Protein AF-A0A2M9ZEM4-F1 (afdb_monomer_lite)

Sequence (136 aa):
MDFMIFKLLNSRKAEVFFIICLLHLFESGVNCKRGEDLVNVLIHFQSGFQGEDLEIYVNGKSISQKDSLVSSPILGFAGSDSVQIHSGISLFEVYTGKRKVLSKIINVEPNIHLGIYVDKNNRFYLNSSKESFIYY

Radius of gyration: 19.76 Å; chains: 1; bounding box: 64×23×43 Å

Structure (mmCIF, N/CA/C/O backbone):
data_AF-A0A2M9ZEM4-F1
#
_entry.id   AF-A0A2M9ZEM4-F1
#
loop_
_atom_site.group_PDB
_atom_site.id
_atom_site.type_symbol
_atom_site.label_atom_id
_atom_site.label_alt_id
_atom_site.label_comp_id
_atom_site.label_asym_id
_atom_site.label_entity_id
_atom_site.label_seq_id
_atom_site.pdbx_PDB_ins_code
_atom_site.Cartn_x
_atom_site.Cartn_y
_atom_site.Cartn_z
_atom_site.occupancy
_atom_site.B_iso_or_equiv
_atom_site.auth_seq_id
_atom_site.auth_comp_id
_atom_site.auth_asym_id
_atom_site.auth_atom_id
_atom_site.pdbx_PDB_model_num
ATOM 1 N N . MET A 1 1 ? 46.555 -8.192 26.491 1.00 46.50 1 MET A N 1
ATOM 2 C CA . MET A 1 1 ? 45.781 -6.977 26.134 1.00 46.50 1 MET A CA 1
ATOM 3 C C . MET A 1 1 ? 45.434 -6.955 24.636 1.00 46.50 1 MET A C 1
ATOM 5 O O . MET A 1 1 ? 44.799 -6.028 24.156 1.00 46.50 1 MET A O 1
ATOM 9 N N . ASP A 1 2 ? 45.770 -8.028 23.912 1.00 42.62 2 ASP A N 1
ATOM 10 C CA . ASP A 1 2 ? 45.843 -8.062 22.446 1.00 42.62 2 ASP A CA 1
ATOM 11 C C . ASP A 1 2 ? 44.572 -8.591 21.767 1.00 42.62 2 ASP A C 1
ATOM 13 O O . ASP A 1 2 ? 44.330 -8.330 20.592 1.00 42.62 2 ASP A O 1
ATOM 17 N N . PHE A 1 3 ? 43.692 -9.266 22.514 1.00 39.00 3 PHE A N 1
ATOM 18 C CA . PHE A 1 3 ? 42.441 -9.816 21.976 1.00 39.00 3 PHE A CA 1
ATOM 19 C C . PHE A 1 3 ? 41.385 -8.731 21.683 1.00 39.00 3 PHE A C 1
ATOM 21 O O . PHE A 1 3 ? 40.571 -8.861 20.768 1.00 39.00 3 PHE A O 1
ATOM 28 N N . MET A 1 4 ? 41.412 -7.627 22.438 1.00 36.59 4 MET A N 1
ATOM 29 C CA . MET A 1 4 ? 40.445 -6.530 22.313 1.00 36.59 4 MET A CA 1
ATOM 30 C C . MET A 1 4 ? 40.771 -5.608 21.126 1.00 36.59 4 MET A C 1
ATOM 32 O O . MET A 1 4 ? 39.863 -5.168 20.424 1.00 36.5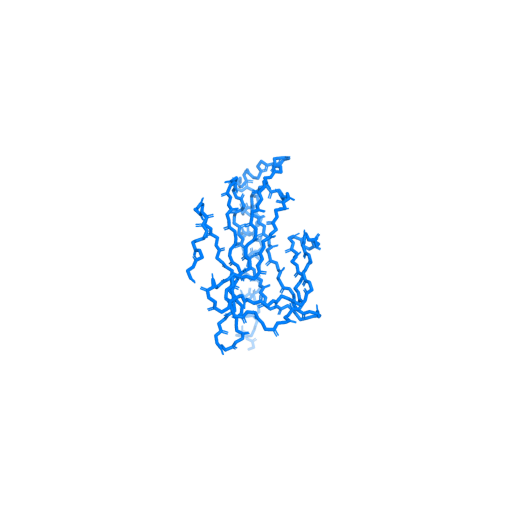9 4 MET A O 1
ATOM 36 N N . ILE A 1 5 ? 42.063 -5.408 20.833 1.00 41.91 5 ILE A N 1
ATOM 37 C CA . ILE A 1 5 ? 42.543 -4.658 19.660 1.00 41.91 5 ILE A CA 1
ATOM 38 C C . ILE A 1 5 ? 42.250 -5.436 18.367 1.00 41.91 5 ILE A C 1
ATOM 40 O O . ILE A 1 5 ? 41.803 -4.846 17.383 1.00 41.91 5 ILE A O 1
ATOM 44 N N . PHE A 1 6 ? 42.389 -6.768 18.381 1.00 39.62 6 PHE A N 1
ATOM 45 C CA . PHE A 1 6 ? 42.071 -7.616 17.225 1.00 39.62 6 PHE A CA 1
ATOM 46 C C . PHE A 1 6 ? 40.572 -7.612 16.880 1.00 39.62 6 PHE A C 1
ATOM 48 O O . PHE A 1 6 ? 40.209 -7.534 15.707 1.00 39.62 6 PHE A O 1
ATOM 55 N N . LYS A 1 7 ? 39.688 -7.622 17.892 1.00 44.19 7 LYS A N 1
ATOM 56 C CA . LYS A 1 7 ? 38.231 -7.492 17.699 1.00 44.19 7 LYS A CA 1
ATOM 57 C C . LYS A 1 7 ? 37.837 -6.121 17.140 1.00 44.19 7 LYS A C 1
ATOM 59 O O . LYS A 1 7 ? 37.002 -6.059 16.240 1.00 44.19 7 LYS A O 1
ATOM 64 N N . LEU A 1 8 ? 38.464 -5.042 17.618 1.00 41.31 8 LEU A N 1
ATOM 65 C CA . LEU A 1 8 ? 38.236 -3.687 17.100 1.00 41.31 8 LEU A CA 1
ATOM 66 C C . LEU A 1 8 ? 38.713 -3.533 15.646 1.00 41.31 8 LEU A C 1
ATOM 68 O O . LEU A 1 8 ? 38.005 -2.949 14.826 1.00 41.31 8 LEU A O 1
ATOM 72 N N . LEU A 1 9 ? 39.876 -4.100 15.308 1.00 42.34 9 LEU A N 1
ATOM 73 C CA . LEU A 1 9 ? 40.401 -4.117 13.940 1.00 42.34 9 LEU A CA 1
ATOM 74 C C . LEU A 1 9 ? 39.524 -4.950 12.996 1.00 42.34 9 LEU A C 1
ATOM 76 O O . LEU A 1 9 ? 39.302 -4.531 11.863 1.00 42.34 9 LEU A O 1
ATOM 80 N N . ASN A 1 10 ? 38.981 -6.086 13.448 1.00 49.78 10 ASN A N 1
ATOM 81 C CA . ASN A 1 10 ? 38.057 -6.892 12.642 1.00 49.78 10 ASN A CA 1
ATOM 82 C C . ASN A 1 10 ? 36.696 -6.210 12.439 1.00 49.78 10 ASN A C 1
ATOM 84 O O . ASN A 1 10 ? 36.147 -6.282 11.344 1.00 49.78 10 ASN A O 1
ATOM 88 N N . SER A 1 11 ? 36.177 -5.510 13.453 1.00 52.50 11 SER A N 1
ATOM 89 C CA . SER A 1 11 ? 34.927 -4.744 13.339 1.00 52.50 11 SER A CA 1
ATOM 90 C C . SER A 1 11 ? 35.057 -3.608 12.324 1.00 52.50 11 SER A C 1
ATOM 92 O O . SER A 1 11 ? 34.192 -3.443 11.469 1.00 52.50 11 SER A O 1
ATOM 94 N N . ARG A 1 12 ? 36.179 -2.874 12.349 1.00 52.12 12 ARG A N 1
ATOM 95 C CA . ARG A 1 12 ? 36.440 -1.814 11.364 1.00 52.12 12 ARG A CA 1
ATOM 96 C C . ARG A 1 12 ? 36.720 -2.357 9.968 1.00 52.12 12 ARG A C 1
ATOM 98 O O . ARG A 1 12 ? 36.330 -1.728 8.994 1.00 52.12 12 ARG A O 1
ATOM 105 N N . LYS A 1 13 ? 37.344 -3.534 9.845 1.00 55.25 13 LYS A N 1
ATOM 106 C CA . LYS A 1 13 ? 37.480 -4.223 8.552 1.00 55.25 13 LYS A CA 1
ATOM 107 C C . LYS A 1 13 ? 36.123 -4.616 7.979 1.00 55.25 13 LYS A C 1
ATOM 109 O O . LYS A 1 13 ? 35.940 -4.454 6.784 1.00 55.25 13 LYS A O 1
ATOM 114 N N . ALA A 1 14 ? 35.185 -5.083 8.802 1.00 56.06 14 ALA A N 1
ATOM 115 C CA . ALA A 1 14 ? 33.836 -5.419 8.353 1.00 56.06 14 ALA A CA 1
ATOM 116 C C . ALA A 1 14 ? 33.055 -4.178 7.890 1.00 56.06 14 ALA A C 1
ATOM 118 O O . ALA A 1 14 ? 32.428 -4.225 6.838 1.00 56.06 14 ALA A O 1
ATOM 119 N N . GLU A 1 15 ? 33.146 -3.056 8.611 1.00 55.34 15 GLU A N 1
ATOM 120 C CA . GLU A 1 15 ? 32.526 -1.785 8.200 1.00 55.34 15 GLU A CA 1
ATOM 121 C C . GLU A 1 15 ? 33.139 -1.231 6.911 1.00 55.34 15 GLU A C 1
ATOM 123 O O . GLU A 1 15 ? 32.418 -0.851 5.992 1.00 55.34 15 GLU A O 1
ATOM 128 N N . VAL A 1 16 ? 34.470 -1.237 6.804 1.00 59.22 16 VAL A N 1
ATOM 129 C CA . VAL A 1 16 ? 35.174 -0.800 5.591 1.00 59.22 16 VAL A CA 1
ATOM 130 C C . VAL A 1 16 ? 34.859 -1.730 4.420 1.00 59.22 16 VAL A C 1
ATOM 132 O O . VAL A 1 16 ? 34.620 -1.251 3.319 1.00 59.22 16 VAL A O 1
ATOM 135 N N . PHE A 1 17 ? 34.779 -3.042 4.646 1.00 58.72 17 PHE A N 1
ATOM 136 C CA . PHE A 1 17 ? 34.381 -4.006 3.622 1.00 58.72 17 PHE A CA 1
ATOM 137 C C . PHE A 1 17 ? 32.927 -3.799 3.189 1.00 58.72 17 PHE A C 1
ATOM 139 O O . PHE A 1 17 ? 32.637 -3.858 2.003 1.00 58.72 17 PHE A O 1
ATOM 146 N N . PHE A 1 18 ? 32.022 -3.474 4.116 1.00 57.09 18 PHE A N 1
ATOM 147 C CA . PHE A 1 18 ? 30.630 -3.152 3.802 1.00 57.09 18 PHE A CA 1
ATOM 148 C C . PHE A 1 18 ? 30.514 -1.863 2.976 1.00 57.09 18 PHE A C 1
ATOM 150 O O . PHE A 1 18 ? 29.765 -1.822 2.004 1.00 57.09 18 PHE A O 1
ATOM 157 N N . ILE A 1 19 ? 31.306 -0.838 3.308 1.00 63.16 19 ILE A N 1
ATOM 158 C CA . ILE A 1 19 ? 31.399 0.413 2.542 1.00 63.16 19 ILE A CA 1
ATOM 159 C C . ILE A 1 19 ? 31.994 0.162 1.151 1.00 63.16 19 ILE A C 1
ATOM 161 O O . ILE A 1 19 ? 31.476 0.694 0.174 1.00 63.16 19 ILE A O 1
ATOM 165 N N . ILE A 1 20 ? 33.026 -0.679 1.035 1.00 59.59 20 ILE A N 1
ATOM 166 C CA . ILE A 1 20 ? 33.622 -1.067 -0.253 1.00 59.59 20 ILE A CA 1
ATOM 167 C C . ILE A 1 20 ? 32.643 -1.909 -1.077 1.00 59.59 20 ILE A C 1
ATOM 169 O O . ILE A 1 20 ? 32.536 -1.690 -2.274 1.00 59.59 20 ILE A O 1
ATOM 173 N N . CYS A 1 21 ? 31.874 -2.816 -0.469 1.00 56.97 21 CYS A N 1
ATOM 174 C CA . CYS A 1 21 ? 30.812 -3.550 -1.158 1.00 56.97 21 CYS A CA 1
ATOM 175 C C . CYS A 1 21 ? 29.693 -2.619 -1.636 1.00 56.97 21 CYS A C 1
ATOM 177 O O . CYS A 1 21 ? 29.209 -2.800 -2.747 1.00 56.97 21 CYS A O 1
ATOM 179 N N . LEU A 1 22 ? 29.313 -1.612 -0.843 1.00 56.97 22 LEU A N 1
ATOM 180 C CA . LEU A 1 22 ? 28.384 -0.555 -1.256 1.00 56.97 22 LEU A CA 1
ATOM 181 C C . LEU A 1 22 ? 28.952 0.252 -2.430 1.00 56.97 22 LEU A C 1
ATOM 183 O O . LEU A 1 22 ? 28.269 0.411 -3.435 1.00 56.97 22 LEU A O 1
ATOM 187 N N . LEU A 1 23 ? 30.207 0.700 -2.344 1.00 55.66 23 LEU A N 1
ATOM 188 C CA . LEU A 1 23 ? 30.907 1.425 -3.411 1.00 55.66 23 LEU A CA 1
ATOM 189 C C . LEU A 1 23 ? 31.056 0.586 -4.680 1.00 55.66 23 LEU A C 1
ATOM 191 O O . LEU A 1 23 ? 30.804 1.095 -5.763 1.00 55.66 23 LEU A O 1
ATOM 195 N N . HIS A 1 24 ? 31.373 -0.702 -4.568 1.00 52.19 24 HIS A N 1
ATOM 196 C CA . HIS A 1 24 ? 31.392 -1.609 -5.709 1.00 52.19 24 HIS A CA 1
ATOM 197 C C . HIS A 1 24 ? 29.989 -1.916 -6.231 1.00 52.19 24 HIS A C 1
ATOM 199 O O . HIS A 1 24 ? 29.851 -2.098 -7.429 1.00 52.19 24 HIS A O 1
ATOM 205 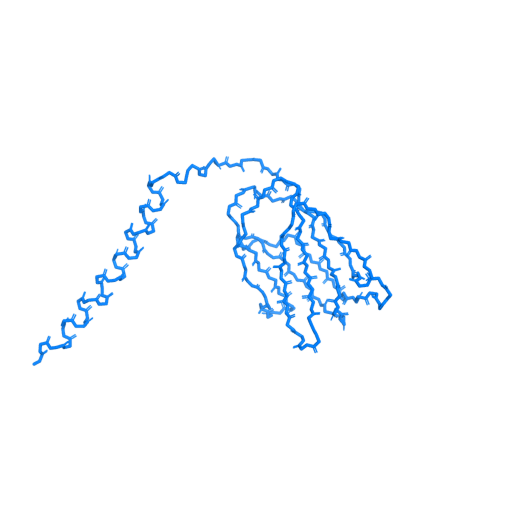N N . LEU A 1 25 ? 28.930 -1.906 -5.420 1.00 52.03 25 LEU A N 1
ATOM 206 C CA . LEU A 1 25 ? 27.549 -1.920 -5.925 1.00 52.03 25 LEU A CA 1
ATOM 207 C C . LEU A 1 25 ? 27.231 -0.657 -6.746 1.00 52.03 25 LEU A C 1
ATOM 209 O O . LEU A 1 25 ? 26.512 -0.749 -7.739 1.00 52.03 25 LEU A O 1
ATOM 213 N N . PHE A 1 26 ? 27.805 0.494 -6.378 1.00 50.88 26 PHE A N 1
ATOM 214 C CA . PHE A 1 26 ? 27.718 1.731 -7.160 1.00 50.88 26 PHE A CA 1
ATOM 215 C C . PHE A 1 26 ? 28.610 1.713 -8.422 1.00 50.88 26 PHE A C 1
ATOM 217 O O . PHE A 1 26 ? 28.175 2.202 -9.462 1.00 50.88 26 PHE A O 1
ATOM 224 N N . GLU A 1 27 ? 29.818 1.135 -8.374 1.00 46.38 27 GLU A N 1
ATOM 225 C CA . GLU A 1 27 ? 30.769 1.084 -9.505 1.00 46.38 27 GLU A CA 1
ATOM 226 C C . GLU A 1 27 ? 30.510 -0.064 -10.494 1.00 46.38 27 GLU A C 1
ATOM 228 O O . GLU A 1 27 ? 30.748 0.097 -11.688 1.00 46.38 27 GLU A O 1
ATOM 233 N N . SER A 1 28 ? 29.979 -1.207 -10.040 1.00 39.94 28 SER A N 1
ATOM 234 C CA . SER A 1 28 ? 29.731 -2.407 -10.869 1.00 39.94 28 SER A CA 1
ATOM 235 C C . SER A 1 28 ? 28.542 -2.256 -11.817 1.00 39.94 28 SER A C 1
ATOM 237 O O . SER A 1 28 ? 28.057 -3.241 -12.370 1.00 39.94 28 SER A O 1
ATOM 239 N N . GLY A 1 29 ? 28.049 -1.036 -12.019 1.00 37.94 29 GLY A N 1
ATOM 240 C CA . GLY A 1 29 ? 27.008 -0.791 -12.994 1.00 37.94 29 GLY A CA 1
ATOM 241 C C . GLY A 1 29 ? 25.698 -1.464 -12.609 1.00 37.94 29 GLY A C 1
ATOM 242 O O . GLY A 1 29 ? 25.089 -2.154 -13.428 1.00 37.94 29 GLY A O 1
ATOM 243 N N . VAL A 1 30 ? 25.139 -1.085 -11.452 1.00 41.28 30 VAL A N 1
ATOM 244 C CA . VAL A 1 30 ? 23.739 -0.674 -11.558 1.00 41.28 30 VAL A CA 1
ATOM 245 C C . VAL A 1 30 ? 23.786 0.533 -12.486 1.00 41.28 30 VAL A C 1
A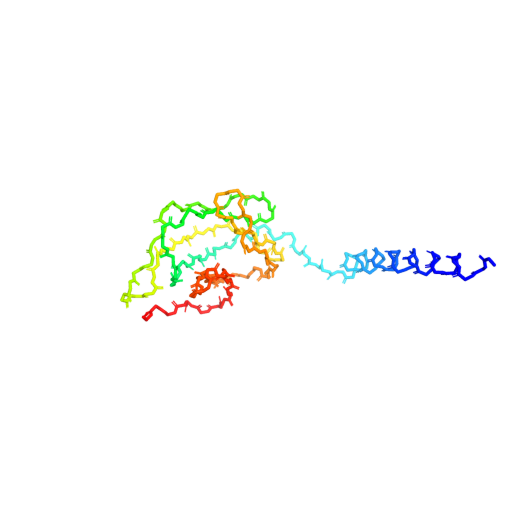TOM 247 O O . VAL A 1 30 ? 23.966 1.673 -12.069 1.00 41.28 30 VAL A O 1
ATOM 250 N N . ASN A 1 31 ? 23.676 0.264 -13.787 1.00 39.12 31 ASN A N 1
ATOM 251 C CA . ASN A 1 31 ? 23.058 1.180 -14.718 1.00 39.12 31 ASN A CA 1
ATOM 252 C C . ASN A 1 31 ? 21.641 1.384 -14.169 1.00 39.12 31 ASN A C 1
ATOM 254 O O . ASN A 1 31 ? 20.656 0.877 -14.702 1.00 39.12 31 ASN A O 1
ATOM 258 N N . CYS A 1 32 ? 21.532 2.148 -13.080 1.00 41.25 32 CYS A N 1
ATOM 259 C CA . CYS A 1 32 ? 20.433 3.044 -12.881 1.00 41.25 32 CYS A CA 1
ATOM 260 C C . CYS A 1 32 ? 20.567 3.941 -14.100 1.00 41.25 32 CYS A C 1
ATOM 262 O O . CYS A 1 32 ? 21.199 4.995 -14.046 1.00 41.25 32 CYS A O 1
ATOM 264 N N . LYS A 1 33 ? 19.998 3.499 -15.234 1.00 42.41 33 LYS A N 1
ATOM 265 C CA . LYS A 1 33 ? 19.387 4.443 -16.149 1.00 42.41 33 LYS A CA 1
ATOM 266 C C . LYS A 1 33 ? 18.709 5.408 -15.204 1.00 42.41 33 LYS A C 1
ATOM 268 O O . LYS A 1 33 ? 17.891 4.981 -14.387 1.00 42.41 33 LYS A O 1
ATOM 273 N N . ARG A 1 34 ? 19.180 6.649 -15.192 1.00 44.72 34 ARG A N 1
ATOM 274 C CA . ARG A 1 34 ? 18.497 7.729 -14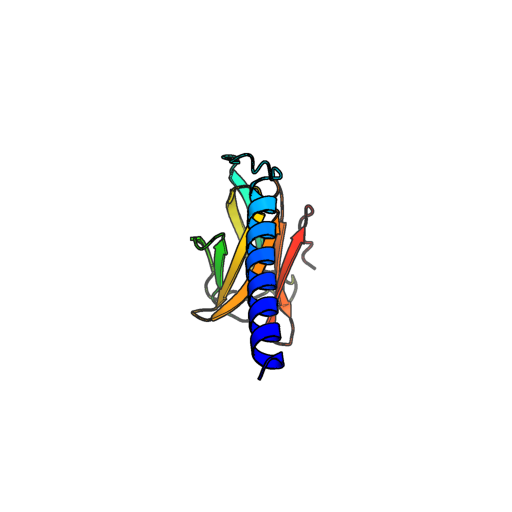.511 1.00 44.72 34 ARG A CA 1
ATOM 275 C C . ARG A 1 34 ? 17.178 7.808 -15.264 1.00 44.72 34 ARG A C 1
ATOM 277 O O . ARG A 1 34 ? 17.099 8.410 -16.326 1.00 44.72 34 ARG A O 1
ATOM 284 N N . GLY A 1 35 ? 16.244 6.971 -14.830 1.00 45.84 35 GLY A N 1
ATOM 285 C CA . GLY A 1 35 ? 14.986 6.714 -15.478 1.00 45.84 35 GLY A CA 1
ATOM 286 C C . GLY A 1 35 ? 14.156 7.927 -15.163 1.00 45.84 35 GLY A C 1
ATOM 287 O O . GLY A 1 35 ? 13.460 7.981 -14.152 1.00 45.84 35 GLY A O 1
ATOM 288 N N . GLU A 1 36 ? 14.267 8.924 -16.028 1.00 54.72 36 GLU A N 1
ATOM 289 C CA . GLU A 1 36 ? 13.268 9.979 -16.150 1.00 54.72 36 GLU A CA 1
ATOM 290 C C . GLU A 1 36 ? 11.900 9.404 -16.572 1.00 54.72 36 GLU A C 1
ATOM 292 O O . GLU A 1 36 ? 10.920 10.132 -16.666 1.00 54.72 36 GLU A O 1
ATOM 297 N N . ASP A 1 37 ? 11.805 8.083 -16.739 1.00 80.00 37 ASP A N 1
ATOM 298 C CA . ASP A 1 37 ? 10.575 7.336 -16.920 1.00 80.00 37 ASP A CA 1
ATOM 299 C C . ASP A 1 37 ? 9.825 7.237 -15.586 1.00 80.00 37 ASP A C 1
ATOM 301 O O . ASP A 1 37 ? 10.017 6.318 -14.775 1.00 80.00 37 ASP A O 1
ATOM 305 N N . LEU A 1 38 ? 8.958 8.225 -15.370 1.00 86.25 38 LEU A N 1
ATOM 306 C CA . LEU A 1 38 ? 7.851 8.116 -14.434 1.00 86.25 38 LEU A CA 1
ATOM 307 C C . LEU A 1 38 ? 6.943 6.975 -14.890 1.00 86.25 38 LEU A C 1
ATOM 309 O O . LEU A 1 38 ? 6.472 6.949 -16.027 1.00 86.25 38 LEU A O 1
ATOM 313 N N . VAL A 1 39 ? 6.672 6.042 -13.987 1.00 89.69 39 VAL A N 1
ATOM 314 C CA . VAL A 1 39 ? 5.727 4.954 -14.216 1.00 89.69 39 VAL A CA 1
ATOM 315 C C . VAL A 1 39 ? 4.515 5.132 -13.326 1.00 89.69 39 VAL A C 1
ATOM 317 O O . VAL A 1 39 ? 4.615 5.603 -12.190 1.00 89.69 39 VAL A O 1
ATOM 320 N N . ASN A 1 40 ? 3.353 4.756 -13.855 1.00 89.31 40 ASN A N 1
ATOM 321 C CA . ASN A 1 40 ? 2.140 4.723 -13.063 1.00 89.31 40 ASN A CA 1
ATOM 322 C C . ASN A 1 40 ? 2.152 3.485 -12.164 1.00 89.31 40 ASN A C 1
ATOM 324 O O . ASN A 1 40 ? 2.322 2.364 -12.648 1.00 89.31 40 ASN A O 1
ATOM 328 N N . VAL A 1 41 ? 1.951 3.703 -10.871 1.00 90.31 41 VAL A N 1
ATOM 329 C CA . VAL A 1 41 ? 1.853 2.657 -9.860 1.00 90.31 41 VAL A CA 1
ATOM 330 C C . VAL A 1 41 ? 0.486 2.737 -9.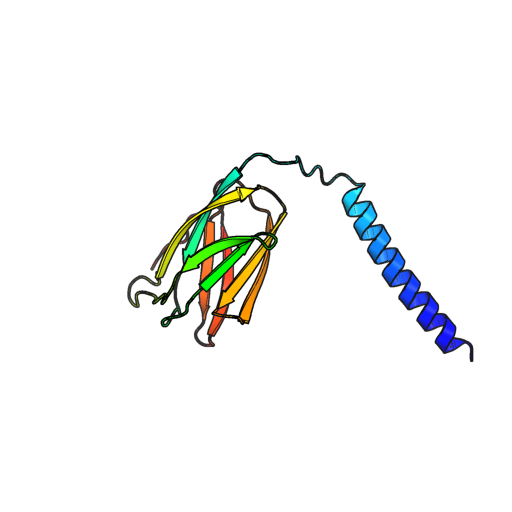218 1.00 90.31 41 VAL A C 1
ATOM 332 O O . VAL A 1 41 ? 0.058 3.795 -8.754 1.00 90.31 41 VAL A O 1
ATOM 335 N N . LEU A 1 42 ? -0.196 1.597 -9.204 1.00 92.00 42 LEU A N 1
ATOM 336 C CA . LEU A 1 42 ? -1.506 1.466 -8.589 1.00 92.00 42 LEU A CA 1
ATOM 337 C C . LEU A 1 42 ? -1.339 0.912 -7.181 1.00 92.00 42 LEU A C 1
ATOM 339 O O . LEU A 1 42 ? -0.830 -0.192 -6.999 1.00 92.00 42 LEU A O 1
ATOM 343 N N . ILE A 1 43 ? -1.754 1.691 -6.190 1.00 93.00 43 ILE A N 1
ATOM 344 C CA . ILE A 1 43 ? -1.735 1.313 -4.782 1.00 93.00 43 ILE A CA 1
ATOM 345 C C . ILE A 1 43 ? -3.150 0.915 -4.395 1.00 93.00 43 ILE A C 1
ATOM 347 O O . ILE A 1 43 ? -4.089 1.688 -4.557 1.00 93.00 43 ILE A O 1
ATOM 351 N N . HIS A 1 44 ? -3.300 -0.290 -3.875 1.00 93.44 44 HIS A N 1
ATOM 352 C CA . HIS A 1 44 ? -4.564 -0.878 -3.481 1.00 93.44 44 HIS A CA 1
ATOM 353 C C . HIS A 1 44 ? -4.559 -1.115 -1.974 1.00 93.44 44 HIS A C 1
ATOM 355 O O . HIS A 1 44 ? -3.744 -1.878 -1.456 1.00 93.44 44 HIS A O 1
ATOM 361 N N . PHE A 1 45 ? -5.481 -0.464 -1.275 1.00 93.25 45 PHE A N 1
ATOM 362 C CA . PHE A 1 45 ? -5.747 -0.668 0.142 1.00 93.25 45 PHE A CA 1
ATOM 363 C C . PHE A 1 45 ? -6.806 -1.766 0.265 1.00 93.25 45 PHE A C 1
ATOM 365 O O . PHE A 1 45 ? -7.924 -1.622 -0.233 1.00 93.25 45 PHE A O 1
ATOM 372 N N . GLN A 1 46 ? -6.432 -2.890 0.865 1.00 91.31 46 GLN A N 1
ATOM 373 C CA . GLN A 1 46 ? -7.227 -4.118 0.897 1.00 91.31 46 GLN A CA 1
ATOM 374 C C . GLN A 1 46 ? -7.881 -4.331 2.269 1.00 91.31 46 GLN A C 1
ATOM 376 O O . GLN A 1 46 ? -8.411 -3.386 2.844 1.00 91.31 46 GLN A O 1
ATOM 381 N N . SER A 1 47 ? -7.908 -5.565 2.776 1.00 91.88 47 SER A N 1
ATOM 382 C CA . SER A 1 47 ? -8.597 -5.953 4.005 1.00 91.88 47 SER A CA 1
ATOM 383 C C . SER A 1 47 ? -7.886 -5.483 5.274 1.00 91.88 47 SER A C 1
ATOM 385 O O . SER A 1 47 ? -6.663 -5.348 5.310 1.00 91.88 47 SER A O 1
ATOM 387 N N . GLY A 1 48 ? -8.679 -5.337 6.338 1.00 91.81 48 GLY A N 1
ATOM 388 C CA . GLY A 1 48 ? -8.216 -5.178 7.715 1.00 91.81 48 GLY A CA 1
ATOM 389 C C . GLY A 1 48 ? -8.129 -3.747 8.236 1.00 91.81 48 GLY A C 1
ATOM 390 O O . GLY A 1 48 ? -7.828 -3.587 9.413 1.00 91.81 48 GLY A O 1
ATOM 391 N N . PHE A 1 49 ? -8.421 -2.735 7.418 1.00 94.19 49 PHE A N 1
ATOM 392 C CA . PHE A 1 49 ? -8.460 -1.346 7.873 1.00 94.19 49 PHE A CA 1
ATOM 393 C C . PHE A 1 49 ? -9.741 -1.061 8.668 1.00 94.19 49 PHE A C 1
ATOM 395 O O . PHE A 1 49 ? -10.842 -1.438 8.250 1.00 94.19 49 PHE A O 1
ATOM 402 N N . GLN A 1 50 ? -9.589 -0.396 9.810 1.00 93.50 50 GLN A N 1
ATOM 403 C CA . GLN A 1 50 ? -10.615 -0.071 10.799 1.00 93.50 50 GLN A CA 1
ATOM 404 C C . GLN A 1 50 ? -10.598 1.423 11.169 1.00 93.50 50 GLN A C 1
ATOM 406 O O . GLN A 1 50 ? -10.789 1.793 12.328 1.00 93.50 50 GLN A O 1
ATOM 411 N N . GLY A 1 51 ? -10.402 2.291 10.178 1.00 92.56 51 GLY A N 1
ATOM 412 C CA . GLY A 1 51 ? -10.425 3.746 10.328 1.00 92.56 51 GLY A CA 1
ATOM 413 C C . GLY A 1 51 ? -9.039 4.371 10.448 1.00 92.56 51 GLY A C 1
ATOM 414 O O . GLY A 1 51 ? -8.913 5.448 11.023 1.00 92.56 51 GLY A O 1
ATOM 415 N N . GLU A 1 52 ? -7.992 3.713 9.950 1.00 93.25 52 GLU A N 1
ATOM 416 C CA . GLU A 1 52 ? -6.639 4.256 9.995 1.00 93.25 52 GLU A CA 1
ATOM 417 C C . GLU A 1 52 ? -6.438 5.382 8.981 1.00 93.25 52 GLU A C 1
ATOM 419 O O . GLU A 1 52 ? -6.793 5.268 7.806 1.00 93.25 52 GLU A O 1
ATOM 424 N N . ASP A 1 53 ? -5.760 6.434 9.431 1.00 94.81 53 ASP A N 1
ATOM 425 C CA . ASP A 1 53 ? -5.141 7.412 8.546 1.00 94.81 53 ASP A CA 1
ATOM 426 C C . ASP A 1 53 ? -3.794 6.856 8.082 1.00 94.81 53 ASP A C 1
ATOM 428 O O . ASP A 1 53 ? -2.986 6.409 8.909 1.00 94.81 53 ASP A O 1
ATOM 432 N N . LEU A 1 54 ? -3.549 6.876 6.774 1.00 95.56 54 LEU A N 1
ATOM 433 C CA . LEU A 1 54 ? -2.322 6.411 6.146 1.00 95.56 54 LEU A CA 1
ATOM 434 C C . LEU A 1 54 ? -1.656 7.502 5.330 1.00 95.56 54 LEU A C 1
ATOM 436 O O . LEU A 1 54 ? -2.287 8.177 4.520 1.00 95.56 54 LEU A O 1
ATOM 440 N N . GLU A 1 55 ? -0.340 7.569 5.466 1.00 96.88 55 GLU A N 1
ATOM 441 C CA . GLU A 1 55 ? 0.514 8.356 4.593 1.00 96.88 55 GLU A CA 1
ATOM 442 C C . GLU A 1 55 ? 1.606 7.464 4.003 1.00 96.88 55 GLU A C 1
ATOM 444 O O . GLU A 1 55 ? 2.268 6.702 4.718 1.00 96.88 55 GLU A O 1
ATOM 449 N N . ILE A 1 56 ? 1.779 7.534 2.685 1.00 96.38 56 ILE A N 1
ATOM 450 C CA . ILE A 1 56 ? 2.745 6.726 1.946 1.00 96.38 56 ILE A CA 1
ATOM 451 C C . ILE A 1 56 ? 3.848 7.630 1.425 1.00 96.38 56 ILE A C 1
ATOM 453 O O . ILE A 1 56 ? 3.602 8.601 0.710 1.00 96.38 56 ILE A O 1
ATOM 457 N N . TYR A 1 57 ? 5.080 7.241 1.725 1.00 96.12 57 TYR A N 1
ATOM 458 C CA . TYR A 1 57 ? 6.284 7.899 1.259 1.00 96.12 57 TYR A CA 1
ATOM 459 C C . TYR A 1 57 ? 7.061 6.982 0.324 1.00 96.12 57 TYR A C 1
ATOM 461 O O . TYR A 1 57 ? 7.216 5.787 0.584 1.00 96.12 57 TYR A O 1
ATOM 469 N N . VAL A 1 58 ? 7.604 7.568 -0.740 1.00 94.81 58 VAL A N 1
ATOM 470 C CA . VAL A 1 58 ? 8.571 6.924 -1.629 1.00 94.81 58 VAL A CA 1
ATOM 471 C C . VAL A 1 58 ? 9.844 7.748 -1.629 1.00 94.81 58 VAL A C 1
ATOM 473 O O . VAL A 1 58 ? 9.820 8.937 -1.944 1.00 94.81 58 VAL A O 1
ATOM 476 N N . ASN A 1 59 ? 10.960 7.126 -1.247 1.00 92.75 59 ASN A N 1
ATOM 477 C CA . ASN A 1 59 ? 12.268 7.781 -1.139 1.00 92.75 59 ASN A CA 1
ATOM 478 C C . ASN A 1 59 ? 12.214 9.078 -0.298 1.00 92.75 59 ASN A C 1
ATOM 480 O O . ASN A 1 59 ? 12.840 10.079 -0.637 1.00 92.75 59 ASN A O 1
ATOM 484 N N . GLY A 1 60 ? 11.423 9.071 0.782 1.00 91.00 60 GLY A N 1
ATOM 485 C CA . GLY A 1 60 ? 11.249 10.215 1.685 1.00 91.00 60 GLY A CA 1
ATOM 486 C C . GLY A 1 60 ? 10.279 11.302 1.205 1.00 91.00 60 GLY A C 1
ATOM 487 O O . GLY A 1 60 ? 10.081 12.278 1.923 1.00 91.00 60 GLY A O 1
ATOM 488 N N . LYS A 1 61 ? 9.638 11.153 0.037 1.00 93.00 61 LYS A N 1
ATOM 489 C CA . LYS A 1 61 ? 8.606 12.077 -0.461 1.00 93.00 61 LYS A CA 1
ATOM 490 C C . LYS A 1 61 ? 7.210 11.479 -0.289 1.00 93.00 61 LYS A C 1
ATOM 492 O O . LYS A 1 61 ? 6.987 10.354 -0.727 1.00 93.00 61 LYS A O 1
ATOM 497 N N . SER A 1 62 ? 6.280 12.241 0.288 1.00 94.38 62 SER A N 1
ATOM 498 C CA . SER A 1 62 ? 4.868 11.844 0.389 1.00 94.38 62 SER A CA 1
ATOM 499 C C . SER A 1 62 ? 4.237 11.770 -1.007 1.00 94.38 62 SER A C 1
ATOM 501 O O . SER A 1 62 ? 4.399 12.689 -1.819 1.00 94.38 62 SER A O 1
ATOM 503 N N . ILE A 1 63 ? 3.584 10.647 -1.309 1.00 94.44 63 ILE A N 1
ATOM 504 C CA . ILE A 1 63 ? 2.974 10.361 -2.620 1.00 94.44 63 ILE A CA 1
ATOM 505 C C . ILE A 1 63 ? 1.466 10.106 -2.548 1.00 94.44 63 ILE A C 1
ATOM 507 O O . ILE A 1 63 ? 0.787 10.230 -3.563 1.00 94.44 63 ILE A O 1
ATOM 511 N N . SER A 1 64 ? 0.945 9.726 -1.383 1.00 94.56 64 SER A N 1
ATOM 512 C CA . SER A 1 64 ? -0.472 9.444 -1.162 1.00 94.56 64 SER A CA 1
ATOM 513 C C . SER A 1 64 ? -0.785 9.605 0.322 1.00 94.56 64 SER A C 1
ATOM 515 O O . SER A 1 64 ? 0.006 9.201 1.179 1.00 94.56 64 SER A O 1
ATOM 517 N N . GLN A 1 65 ? -1.949 10.184 0.600 1.00 95.00 65 GLN A N 1
ATOM 518 C CA . GLN A 1 65 ? -2.530 10.274 1.928 1.00 95.00 65 GLN A CA 1
ATOM 519 C C . GLN A 1 65 ? -3.994 9.842 1.848 1.00 95.00 65 GLN A C 1
ATOM 521 O O . GLN A 1 65 ? -4.728 10.245 0.939 1.00 95.00 65 GLN A O 1
ATOM 526 N N . LYS A 1 66 ? -4.413 9.012 2.800 1.00 94.06 66 LYS A N 1
ATOM 527 C CA . LYS A 1 66 ? -5.794 8.571 2.963 1.00 94.06 66 LYS A CA 1
ATOM 528 C C . LYS A 1 66 ? -6.182 8.681 4.416 1.00 94.06 66 LYS A C 1
ATOM 530 O O . LYS A 1 66 ? -5.523 8.100 5.268 1.00 94.06 66 LYS A O 1
ATOM 535 N N . ASP A 1 67 ? -7.286 9.358 4.662 1.00 94.12 67 ASP A N 1
ATOM 536 C CA . ASP A 1 67 ? -7.815 9.515 6.005 1.00 94.12 67 ASP A CA 1
ATOM 537 C C . ASP A 1 67 ? -8.965 8.523 6.213 1.00 94.12 67 ASP A C 1
ATOM 539 O O . ASP A 1 67 ? -9.763 8.278 5.302 1.00 94.12 67 ASP A O 1
ATOM 543 N N . SER A 1 68 ? -9.047 7.960 7.418 1.00 93.62 68 SER A N 1
ATOM 544 C CA . SER A 1 68 ? -10.143 7.100 7.871 1.00 93.62 68 SER A CA 1
ATOM 545 C C . SER A 1 68 ? -10.452 5.925 6.929 1.00 93.62 68 SER A C 1
ATOM 547 O O . SER A 1 68 ? -11.615 5.667 6.604 1.00 93.62 68 SER A O 1
ATOM 549 N N . LEU A 1 69 ? -9.424 5.193 6.482 1.00 93.81 69 LEU A N 1
ATOM 550 C CA . LEU A 1 69 ? -9.615 4.012 5.636 1.00 93.81 69 LEU A CA 1
ATOM 551 C C . LEU A 1 69 ? -10.359 2.917 6.397 1.00 93.81 69 LEU A C 1
ATOM 553 O O . LEU A 1 69 ? -9.924 2.470 7.453 1.00 93.81 69 LEU A O 1
ATOM 557 N N . VAL A 1 70 ? -11.457 2.434 5.824 1.00 94.62 70 VAL A N 1
ATOM 558 C CA . VAL A 1 70 ? -12.219 1.300 6.353 1.00 94.62 70 VAL A CA 1
ATOM 559 C C . VAL A 1 70 ? -12.408 0.291 5.233 1.00 94.62 70 VAL A C 1
ATOM 561 O O . VAL A 1 70 ? -12.935 0.623 4.170 1.00 94.62 70 VAL A O 1
ATOM 564 N N . SER A 1 71 ? -11.982 -0.950 5.459 1.00 93.75 71 SER A N 1
ATOM 565 C CA . SER A 1 71 ? -12.193 -2.020 4.485 1.00 93.75 71 SER A CA 1
ATOM 566 C C . SER A 1 71 ? -13.660 -2.439 4.451 1.00 93.75 71 SER A C 1
ATOM 568 O O . SER A 1 71 ? -14.273 -2.682 5.490 1.00 93.75 71 SER A O 1
ATOM 570 N N . SER A 1 72 ? -14.207 -2.623 3.249 1.00 90.06 72 SER A N 1
ATOM 571 C CA . SER A 1 72 ? -15.490 -3.301 3.063 1.00 90.06 72 SER A CA 1
ATOM 572 C C . SER A 1 72 ? -15.408 -4.747 3.576 1.00 90.06 72 SER A C 1
ATOM 574 O O . SER A 1 72 ? -14.562 -5.502 3.085 1.00 90.06 72 SER A O 1
ATOM 576 N N . PRO A 1 73 ? -16.298 -5.183 4.492 1.00 85.12 73 PRO A N 1
ATOM 577 C CA . PRO A 1 73 ? -16.321 -6.565 4.979 1.00 85.12 73 PRO A CA 1
ATOM 578 C C . PRO A 1 73 ? -16.638 -7.604 3.898 1.00 85.12 73 PRO A C 1
ATOM 580 O O . PRO A 1 73 ? -16.308 -8.771 4.071 1.00 85.12 73 PRO A O 1
ATOM 583 N N . ILE A 1 74 ? -17.306 -7.187 2.815 1.00 85.00 74 ILE A N 1
ATOM 584 C CA . ILE A 1 74 ? -17.747 -8.074 1.727 1.00 85.00 74 ILE A CA 1
ATOM 585 C C . ILE A 1 74 ? -16.714 -8.136 0.602 1.00 85.00 74 ILE A C 1
ATOM 587 O O . ILE A 1 74 ? -16.627 -9.158 -0.053 1.00 85.00 74 ILE A O 1
ATOM 591 N N . LEU A 1 75 ? -15.973 -7.050 0.352 1.00 84.19 75 LEU A N 1
ATOM 592 C CA . LEU A 1 75 ? -15.073 -6.949 -0.808 1.00 84.19 75 LEU A CA 1
ATOM 593 C C . LEU A 1 75 ? -13.589 -7.045 -0.443 1.00 84.19 75 LEU A C 1
ATOM 595 O O . LEU A 1 75 ? -12.745 -7.045 -1.335 1.00 84.19 75 LEU A O 1
ATOM 599 N N . GLY A 1 76 ? -13.244 -6.958 0.845 1.00 87.25 76 GLY A N 1
ATOM 600 C CA . GLY A 1 76 ? -11.847 -6.881 1.273 1.00 87.25 76 GLY A CA 1
ATOM 601 C C . GLY A 1 76 ? -11.088 -5.683 0.682 1.00 87.25 76 GLY A C 1
ATOM 602 O O . GLY A 1 76 ? -9.869 -5.720 0.540 1.00 87.25 76 GLY A O 1
ATOM 603 N N . PHE A 1 77 ? -11.806 -4.625 0.299 1.00 90.38 77 PHE A N 1
ATOM 604 C CA . PHE A 1 77 ? -11.275 -3.436 -0.367 1.00 90.38 77 PHE A CA 1
ATOM 605 C C . PHE A 1 77 ? -11.584 -2.189 0.455 1.00 90.38 77 PHE A C 1
ATOM 607 O O . PHE A 1 77 ? -12.724 -1.999 0.880 1.00 90.38 77 PHE A O 1
ATOM 614 N N . ALA A 1 78 ? -10.578 -1.344 0.659 1.00 91.25 78 ALA A N 1
ATOM 615 C CA . ALA A 1 78 ? -10.694 -0.061 1.349 1.00 91.25 78 ALA A CA 1
ATOM 616 C C . ALA A 1 78 ? -10.524 1.137 0.400 1.00 91.25 78 ALA A C 1
ATOM 618 O O . ALA A 1 78 ? -11.049 2.214 0.666 1.00 91.25 78 ALA A O 1
ATOM 619 N N . GLY A 1 79 ? -9.810 0.974 -0.716 1.00 91.56 79 GLY A N 1
ATOM 620 C CA . GLY A 1 79 ? -9.601 2.055 -1.674 1.00 91.56 79 GLY A CA 1
ATOM 621 C C . GLY A 1 79 ? -8.407 1.823 -2.589 1.00 91.56 79 GLY A C 1
ATOM 622 O O . GLY A 1 79 ? -7.661 0.854 -2.451 1.00 91.56 79 GLY A O 1
ATOM 623 N N . SER A 1 80 ? -8.191 2.744 -3.522 1.00 92.00 80 SER A N 1
ATOM 624 C CA . SER A 1 80 ? -7.018 2.716 -4.391 1.00 92.00 80 SER A CA 1
ATOM 625 C C . SER A 1 80 ? -6.557 4.108 -4.782 1.00 92.00 80 SER A C 1
ATOM 627 O O . SER A 1 80 ? -7.386 5.010 -4.894 1.00 92.00 80 SER A O 1
ATOM 629 N N . ASP A 1 81 ? -5.268 4.227 -5.078 1.00 93.31 81 ASP A N 1
ATOM 630 C CA . ASP A 1 81 ? -4.650 5.407 -5.672 1.00 93.31 81 ASP A CA 1
ATOM 631 C C . ASP A 1 81 ? -3.801 5.048 -6.885 1.00 93.31 81 ASP A C 1
ATOM 633 O O . ASP A 1 81 ? -3.255 3.950 -6.993 1.00 93.31 81 ASP A O 1
ATOM 637 N N . SER A 1 82 ? -3.662 6.022 -7.777 1.00 91.62 82 SER A N 1
ATOM 638 C CA . SER A 1 82 ? -2.757 5.980 -8.918 1.00 91.62 82 SER A CA 1
ATOM 639 C C . SER A 1 82 ? -1.724 7.080 -8.730 1.00 91.62 82 SER A C 1
ATOM 641 O O . SER A 1 82 ? -2.085 8.252 -8.636 1.00 91.62 82 SER A O 1
ATOM 643 N N . VAL A 1 83 ? -0.449 6.711 -8.658 1.00 92.31 83 VAL A N 1
ATOM 644 C CA . VAL A 1 83 ? 0.651 7.651 -8.415 1.00 92.31 83 VAL A CA 1
ATOM 645 C C . VAL A 1 83 ? 1.736 7.479 -9.467 1.00 92.31 83 VAL A C 1
ATOM 647 O O . VAL A 1 83 ? 2.009 6.370 -9.921 1.00 92.31 83 VAL A O 1
ATOM 650 N N . GLN A 1 84 ? 2.386 8.578 -9.842 1.00 91.75 84 GLN A N 1
ATOM 651 C CA . GLN A 1 84 ? 3.563 8.533 -10.702 1.00 91.75 84 GLN A CA 1
ATOM 652 C C . GLN A 1 84 ? 4.826 8.562 -9.853 1.00 91.75 84 GLN A C 1
ATOM 654 O O . GLN A 1 84 ? 5.035 9.488 -9.067 1.00 91.75 84 GLN A O 1
ATOM 659 N N . ILE A 1 85 ? 5.676 7.555 -10.030 1.00 91.06 85 ILE A N 1
ATOM 660 C CA . ILE A 1 85 ? 6.968 7.457 -9.351 1.00 91.06 85 ILE A CA 1
ATOM 661 C C . ILE A 1 85 ? 8.053 7.045 -10.341 1.00 91.06 85 ILE A C 1
ATOM 663 O O . ILE A 1 85 ? 7.769 6.448 -11.377 1.00 91.06 85 ILE A O 1
ATOM 667 N N . HIS A 1 86 ? 9.305 7.369 -10.029 1.00 89.50 86 HIS A N 1
ATOM 668 C CA . HIS A 1 86 ? 10.431 6.931 -10.847 1.00 89.50 86 HIS A CA 1
ATOM 669 C C . HIS A 1 86 ? 10.562 5.408 -10.814 1.00 89.50 86 HIS A C 1
ATOM 671 O O . HIS A 1 86 ? 10.454 4.786 -9.754 1.00 89.50 86 HIS A O 1
ATOM 677 N N . SER A 1 87 ? 10.810 4.823 -11.983 1.00 90.25 87 SER A N 1
ATOM 678 C CA . SER A 1 87 ? 11.162 3.410 -12.090 1.00 90.25 87 SER A CA 1
ATOM 679 C C . SER A 1 87 ? 12.513 3.105 -11.424 1.00 90.25 87 SER A C 1
ATOM 681 O O . SER A 1 87 ? 13.372 3.976 -11.267 1.00 90.25 87 SER A O 1
ATOM 683 N N . GLY A 1 88 ? 12.700 1.846 -11.026 1.00 90.19 88 GLY A N 1
ATOM 684 C CA . GLY A 1 88 ? 13.897 1.347 -10.352 1.00 90.19 88 GLY A CA 1
ATOM 685 C C . GLY A 1 88 ? 13.725 1.135 -8.846 1.00 90.19 88 GLY A C 1
ATOM 686 O O . GLY A 1 88 ? 12.619 1.120 -8.304 1.00 90.19 88 GLY A O 1
ATOM 687 N N . ILE A 1 89 ? 14.845 0.931 -8.155 1.00 90.62 89 ILE A N 1
ATOM 688 C CA . ILE A 1 89 ? 14.858 0.608 -6.724 1.00 90.62 89 ILE A CA 1
ATOM 689 C C . ILE A 1 89 ? 14.360 1.811 -5.918 1.00 90.62 89 ILE A C 1
ATOM 691 O O . ILE A 1 89 ? 14.963 2.882 -5.951 1.00 90.62 89 ILE A O 1
ATOM 695 N N . SER A 1 90 ? 13.281 1.612 -5.163 1.00 92.06 90 SER A N 1
ATOM 696 C CA . SER A 1 90 ? 12.674 2.638 -4.318 1.00 92.06 90 SER A CA 1
ATOM 697 C C . SER A 1 90 ? 12.352 2.113 -2.922 1.00 92.06 90 SER A C 1
ATOM 699 O O . SER A 1 90 ? 11.945 0.963 -2.741 1.00 92.06 90 SER A O 1
ATOM 701 N N . LEU A 1 91 ? 12.516 2.981 -1.925 1.00 94.19 91 LEU A N 1
ATOM 702 C CA . LEU A 1 91 ? 12.116 2.746 -0.544 1.00 94.19 91 LEU A CA 1
ATOM 703 C C . LEU A 1 91 ? 10.675 3.217 -0.344 1.00 94.19 91 LEU A C 1
ATOM 705 O O . LEU A 1 91 ? 10.406 4.413 -0.431 1.00 94.19 91 LEU A O 1
ATOM 709 N N . PHE A 1 92 ? 9.782 2.284 -0.031 1.00 96.00 92 PHE A N 1
ATOM 710 C CA . PHE A 1 92 ? 8.409 2.561 0.372 1.00 96.00 92 PHE A CA 1
ATOM 711 C C . PHE A 1 92 ? 8.299 2.562 1.887 1.00 96.00 92 PHE A C 1
ATOM 713 O O . PHE A 1 92 ? 8.705 1.602 2.548 1.00 96.00 92 PHE A O 1
ATOM 720 N N . GLU A 1 93 ? 7.695 3.608 2.431 1.00 97.31 93 GLU A N 1
ATOM 721 C CA . GLU A 1 93 ? 7.367 3.704 3.845 1.00 97.31 93 GLU A CA 1
ATOM 722 C C . GLU A 1 93 ? 5.892 4.056 4.011 1.00 97.31 93 GLU A C 1
ATOM 724 O O . GLU A 1 93 ? 5.372 4.922 3.314 1.00 97.31 93 GLU A O 1
ATOM 729 N N . VAL A 1 94 ? 5.217 3.375 4.935 1.00 96.75 94 VAL A N 1
ATOM 730 C CA . VAL A 1 94 ? 3.813 3.636 5.270 1.00 96.75 94 VAL A CA 1
ATOM 731 C C . VAL A 1 94 ? 3.744 4.056 6.725 1.00 96.75 94 VAL A C 1
ATOM 733 O O . VAL A 1 94 ? 4.308 3.391 7.604 1.00 96.75 94 VAL A O 1
ATOM 736 N N . TYR A 1 95 ? 3.042 5.151 6.971 1.00 96.81 95 TYR A N 1
ATOM 737 C CA . TYR A 1 95 ? 2.827 5.721 8.288 1.00 96.81 95 TYR A CA 1
ATOM 738 C C . TYR A 1 95 ? 1.346 5.695 8.628 1.00 96.81 95 TYR A C 1
ATOM 740 O O . TYR A 1 95 ? 0.508 5.890 7.757 1.00 96.81 95 TYR A O 1
ATOM 748 N N . THR A 1 96 ? 1.045 5.480 9.906 1.00 94.62 96 THR A N 1
ATOM 749 C CA . THR A 1 96 ? -0.260 5.807 10.481 1.00 94.62 96 THR A CA 1
ATOM 750 C C . THR A 1 96 ? -0.069 6.866 11.558 1.00 94.62 96 THR A C 1
ATOM 752 O O . THR A 1 96 ? 0.668 6.661 12.536 1.00 94.62 96 THR A O 1
ATOM 755 N N . GLY A 1 97 ? -0.618 8.058 11.318 1.00 88.50 97 GLY A N 1
ATOM 756 C CA . GLY A 1 97 ? -0.226 9.266 12.042 1.00 88.50 97 GLY A CA 1
ATOM 757 C C . GLY A 1 97 ? 1.295 9.474 11.999 1.00 88.50 97 GLY A C 1
ATOM 758 O O . GLY A 1 97 ? 1.894 9.583 10.938 1.00 88.50 97 GLY A O 1
ATOM 759 N N . LYS A 1 98 ? 1.953 9.484 13.166 1.00 89.38 98 LYS A N 1
ATOM 760 C CA . LYS A 1 98 ? 3.419 9.666 13.282 1.00 89.38 98 LYS A CA 1
ATOM 761 C C . LYS A 1 98 ? 4.216 8.360 13.346 1.00 89.38 98 LYS A C 1
ATOM 763 O O . LYS A 1 98 ? 5.438 8.391 13.490 1.00 89.38 98 LYS A O 1
ATOM 768 N N . ARG A 1 99 ? 3.553 7.202 13.300 1.00 94.25 99 ARG A N 1
ATOM 769 C CA . ARG A 1 99 ? 4.199 5.896 13.472 1.00 94.25 99 ARG A CA 1
ATOM 770 C C . ARG A 1 99 ? 4.435 5.241 12.119 1.00 94.25 99 ARG A C 1
ATOM 772 O O . ARG A 1 99 ? 3.474 4.920 11.425 1.00 94.25 99 ARG A O 1
ATOM 779 N N . LYS A 1 100 ? 5.695 4.936 11.802 1.00 96.31 100 LYS A N 1
ATOM 780 C CA . LYS A 1 100 ? 6.028 4.060 10.674 1.00 96.31 100 LYS A CA 1
ATOM 781 C C . LYS A 1 100 ? 5.551 2.639 10.967 1.00 96.31 100 LYS A C 1
ATOM 783 O O . LYS A 1 100 ? 5.984 2.041 11.951 1.00 96.31 100 LYS A O 1
ATOM 788 N N . VAL A 1 101 ? 4.673 2.110 10.124 1.00 96.25 101 VAL A N 1
ATOM 789 C CA . VAL A 1 101 ? 4.123 0.748 10.249 1.00 96.25 101 VAL A CA 1
ATOM 790 C C . VAL A 1 101 ? 4.724 -0.224 9.247 1.00 96.25 101 VAL A C 1
ATOM 792 O O . VAL A 1 101 ? 4.732 -1.426 9.498 1.00 96.25 101 VAL A O 1
ATOM 795 N N . LEU A 1 102 ? 5.260 0.287 8.138 1.00 96.06 102 LEU A N 1
ATOM 796 C CA . LEU A 1 102 ? 5.893 -0.523 7.109 1.00 96.06 102 LEU A CA 1
ATOM 797 C C . LEU A 1 102 ? 7.057 0.232 6.468 1.00 96.06 102 LEU A C 1
ATOM 799 O O . LEU A 1 102 ? 6.988 1.441 6.260 1.00 96.06 102 LEU A O 1
ATOM 803 N N . SER A 1 103 ? 8.127 -0.495 6.156 1.00 95.88 103 SER A N 1
ATOM 804 C CA . SER A 1 103 ? 9.266 -0.010 5.378 1.00 95.88 103 SER A CA 1
ATOM 805 C C . SER A 1 103 ? 9.767 -1.155 4.504 1.00 95.88 103 SER A C 1
ATOM 807 O O . SER A 1 103 ? 10.079 -2.229 5.024 1.00 95.88 103 SER A O 1
ATOM 809 N N . LYS A 1 104 ? 9.778 -0.974 3.182 1.00 93.62 104 LYS A N 1
ATOM 810 C CA . LYS A 1 104 ? 10.147 -2.027 2.230 1.00 93.62 104 LYS A CA 1
ATOM 811 C C . LYS A 1 104 ? 10.813 -1.435 0.996 1.00 93.62 104 LYS A C 1
ATOM 813 O O . LYS A 1 104 ? 10.348 -0.445 0.444 1.00 93.62 104 LYS A O 1
ATOM 818 N N . ILE A 1 105 ? 11.885 -2.077 0.546 1.00 91.94 105 ILE A N 1
ATOM 819 C CA . ILE A 1 105 ? 12.539 -1.751 -0.721 1.00 91.94 105 ILE A CA 1
ATOM 820 C C . ILE A 1 105 ? 11.863 -2.563 -1.826 1.00 91.94 105 ILE A C 1
ATOM 822 O O . ILE A 1 105 ? 11.709 -3.779 -1.695 1.00 91.94 105 ILE A O 1
ATOM 826 N N . ILE A 1 106 ? 11.446 -1.892 -2.897 1.00 90.31 106 ILE A N 1
ATOM 827 C CA . ILE A 1 106 ? 10.786 -2.496 -4.058 1.00 90.31 106 ILE A CA 1
ATOM 828 C C . ILE A 1 106 ? 11.501 -2.031 -5.324 1.00 90.31 106 ILE A C 1
ATOM 830 O O . ILE A 1 106 ? 11.849 -0.858 -5.449 1.00 90.31 106 ILE A O 1
ATOM 834 N N . ASN A 1 107 ? 11.698 -2.947 -6.273 1.00 90.62 107 ASN A N 1
ATOM 835 C CA . ASN A 1 107 ? 12.050 -2.568 -7.635 1.00 90.62 107 ASN A CA 1
ATOM 836 C C . ASN A 1 107 ? 10.778 -2.142 -8.374 1.00 90.62 107 ASN A C 1
ATOM 838 O O . ASN A 1 107 ? 9.909 -2.969 -8.648 1.00 90.62 107 ASN A O 1
ATOM 842 N N . VAL A 1 108 ? 10.648 -0.849 -8.640 1.00 90.56 108 VAL A N 1
ATOM 843 C CA . VAL A 1 108 ? 9.493 -0.273 -9.316 1.00 90.56 108 VAL A CA 1
ATOM 844 C C . VAL A 1 108 ? 9.642 -0.477 -10.816 1.00 90.56 108 VAL A C 1
ATOM 846 O O . VAL A 1 108 ? 10.538 0.072 -11.454 1.00 90.56 108 VAL A O 1
ATOM 849 N N . GLU A 1 109 ? 8.722 -1.241 -11.385 1.00 89.06 109 GLU A N 1
ATOM 850 C CA . GLU A 1 109 ? 8.644 -1.508 -12.818 1.00 89.06 109 GLU A CA 1
ATOM 851 C C . GLU A 1 109 ? 7.340 -0.926 -13.390 1.00 89.06 109 GLU A C 1
ATOM 853 O O . GLU A 1 109 ? 6.381 -0.719 -12.638 1.00 89.06 109 GLU A O 1
ATOM 858 N N . PRO A 1 110 ? 7.264 -0.657 -14.707 1.00 85.69 110 PRO A N 1
ATOM 859 C CA . PRO A 1 110 ? 6.011 -0.261 -15.341 1.00 85.69 110 PRO A CA 1
ATOM 860 C C . PRO A 1 110 ? 4.876 -1.249 -15.038 1.00 85.69 110 PRO A C 1
ATOM 862 O O . PRO A 1 110 ? 5.080 -2.464 -15.084 1.00 85.69 110 PRO A O 1
ATOM 865 N N . ASN A 1 111 ? 3.675 -0.718 -14.787 1.00 81.06 111 ASN A N 1
ATOM 866 C CA . ASN A 1 111 ? 2.452 -1.483 -14.504 1.00 81.06 111 ASN A CA 1
ATOM 867 C C . ASN A 1 111 ? 2.526 -2.361 -13.243 1.00 81.06 111 ASN A C 1
ATOM 869 O O . ASN A 1 111 ? 1.863 -3.394 -13.161 1.00 81.06 111 ASN A O 1
ATOM 873 N N . ILE A 1 112 ? 3.334 -1.974 -12.254 1.00 89.19 112 ILE A N 1
ATOM 874 C CA . ILE A 1 112 ? 3.329 -2.646 -10.957 1.00 89.19 112 ILE A CA 1
ATOM 875 C C . ILE A 1 112 ? 2.119 -2.200 -10.124 1.00 89.19 112 ILE A C 1
ATOM 877 O O . ILE A 1 112 ? 1.795 -1.014 -10.016 1.00 89.19 112 ILE A O 1
ATOM 881 N N . HIS A 1 113 ? 1.470 -3.177 -9.507 1.00 92.06 113 HIS A N 1
ATOM 882 C CA . HIS A 1 113 ? 0.420 -3.003 -8.520 1.00 92.06 113 HIS A CA 1
ATOM 883 C C . HIS A 1 113 ? 1.000 -3.255 -7.133 1.00 92.06 113 HIS A C 1
ATOM 885 O O . HIS A 1 113 ? 1.689 -4.254 -6.905 1.00 92.06 113 HIS A O 1
ATOM 891 N N . LEU A 1 114 ? 0.684 -2.381 -6.185 1.00 93.50 114 LEU A N 1
ATOM 892 C CA . LEU A 1 114 ? 1.056 -2.505 -4.783 1.00 93.50 114 LEU A CA 1
ATOM 893 C C . LEU A 1 114 ? -0.191 -2.746 -3.939 1.00 93.50 114 LEU A C 1
ATOM 895 O O . LEU A 1 114 ? -1.134 -1.971 -3.999 1.00 93.50 114 LEU A O 1
ATOM 899 N N . GLY A 1 115 ? -0.199 -3.819 -3.158 1.00 93.69 115 GLY A N 1
ATOM 900 C CA . GLY A 1 115 ? -1.293 -4.181 -2.263 1.00 93.69 115 GLY A CA 1
ATOM 901 C C . GLY A 1 115 ? -0.874 -3.969 -0.819 1.00 93.69 115 GLY A C 1
ATOM 902 O O . GLY A 1 115 ? 0.097 -4.587 -0.373 1.00 93.69 115 GLY A O 1
ATOM 903 N N . ILE A 1 116 ? -1.596 -3.112 -0.100 1.00 94.62 116 ILE A N 1
ATOM 904 C CA . ILE A 1 116 ? -1.424 -2.885 1.335 1.00 94.62 116 ILE A CA 1
ATOM 905 C C . ILE A 1 116 ? -2.613 -3.502 2.061 1.00 94.62 116 ILE A C 1
ATOM 907 O O . ILE A 1 116 ? -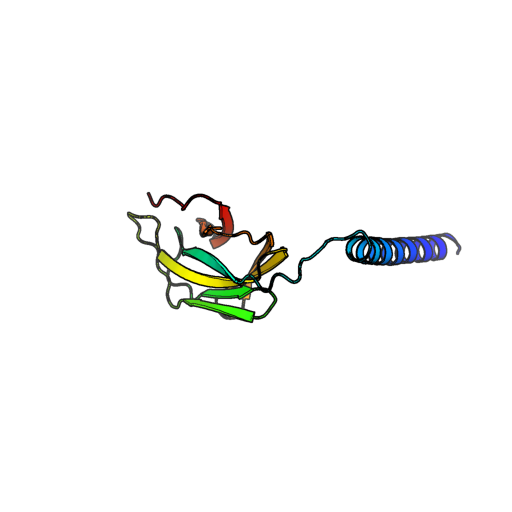3.758 -3.167 1.764 1.00 94.62 116 ILE A O 1
ATOM 911 N N . TYR A 1 117 ? -2.347 -4.377 3.026 1.00 93.75 117 TYR A N 1
ATOM 912 C CA . TYR A 1 117 ? -3.382 -4.975 3.869 1.00 93.75 117 TYR A CA 1
ATOM 913 C C . TYR A 1 117 ? -2.934 -5.050 5.325 1.00 93.75 117 TYR A C 1
ATOM 915 O O . TYR A 1 117 ? -1.736 -5.031 5.632 1.00 93.75 117 TYR A O 1
ATOM 923 N N . VAL A 1 118 ? -3.915 -5.153 6.214 1.00 94.56 118 VAL A N 1
ATOM 924 C CA . VAL A 1 118 ? -3.726 -5.288 7.655 1.00 94.56 118 VAL A CA 1
ATOM 925 C C . VAL A 1 118 ? -4.259 -6.652 8.074 1.00 94.56 118 VAL A C 1
ATOM 927 O O . VAL A 1 118 ? -5.354 -7.056 7.687 1.00 94.56 118 VAL A O 1
ATOM 930 N N . ASP A 1 119 ? -3.472 -7.416 8.824 1.00 92.69 119 ASP A N 1
ATOM 931 C CA . ASP A 1 119 ? -3.963 -8.679 9.368 1.00 92.69 119 ASP A CA 1
ATOM 932 C C . ASP A 1 119 ? -4.762 -8.482 10.664 1.00 92.69 119 ASP A C 1
ATOM 934 O O . ASP A 1 119 ? -4.802 -7.410 11.263 1.00 92.69 119 ASP A O 1
ATOM 938 N N . LYS A 1 120 ? -5.350 -9.572 11.162 1.00 89.00 120 LYS A N 1
ATOM 939 C CA . LYS A 1 120 ? -6.102 -9.590 12.427 1.00 89.00 120 LYS A CA 1
ATOM 940 C C . LYS A 1 120 ? -5.307 -9.163 13.673 1.00 89.00 120 LYS A C 1
ATOM 942 O O . LYS A 1 120 ? -5.902 -8.986 14.728 1.00 89.00 120 LYS A O 1
ATOM 947 N N . ASN A 1 121 ? -3.980 -9.068 13.581 1.00 92.75 121 ASN A N 1
ATOM 948 C CA . ASN A 1 121 ? -3.097 -8.650 14.667 1.00 92.75 121 ASN A CA 1
ATOM 949 C C . ASN A 1 121 ? -2.611 -7.201 14.474 1.00 92.75 121 ASN A C 1
ATOM 951 O O . ASN A 1 121 ? -1.627 -6.803 15.100 1.00 92.75 121 ASN A O 1
ATOM 955 N N . ASN A 1 122 ? -3.259 -6.427 13.596 1.00 90.19 122 ASN A N 1
ATOM 956 C CA . ASN A 1 122 ? -2.893 -5.056 13.239 1.00 90.19 122 ASN A CA 1
ATOM 957 C C . ASN A 1 122 ? -1.475 -4.930 12.657 1.00 90.19 122 ASN A C 1
ATOM 959 O O . ASN A 1 122 ? -0.792 -3.918 12.853 1.00 90.19 122 ASN A O 1
ATOM 963 N N . ARG A 1 123 ? -1.006 -5.967 11.950 1.00 93.81 123 ARG A N 1
ATOM 964 C CA . ARG A 1 123 ? 0.271 -5.939 11.229 1.00 93.81 123 ARG A CA 1
ATOM 965 C C . ARG A 1 123 ? 0.031 -5.547 9.782 1.00 93.81 123 ARG A C 1
ATOM 967 O O . ARG A 1 123 ? -0.817 -6.130 9.111 1.00 93.81 123 ARG A O 1
ATOM 974 N N . PHE A 1 124 ? 0.815 -4.583 9.317 1.00 94.38 124 PHE A N 1
ATOM 975 C CA . PHE A 1 124 ? 0.748 -4.058 7.961 1.00 94.38 124 PHE A CA 1
ATOM 976 C C . PHE A 1 124 ? 1.652 -4.862 7.036 1.00 94.38 124 PHE A C 1
ATOM 978 O O . PHE A 1 124 ? 2.791 -5.185 7.379 1.00 94.38 124 PHE A O 1
ATOM 985 N N . TYR A 1 125 ? 1.149 -5.135 5.841 1.00 94.56 125 TYR A N 1
ATOM 986 C CA . TYR A 1 125 ? 1.855 -5.861 4.798 1.00 94.56 125 TYR A CA 1
ATOM 987 C C . TYR A 1 125 ? 1.802 -5.087 3.489 1.00 94.56 125 TYR A C 1
ATOM 989 O O . TYR A 1 125 ? 0.828 -4.397 3.208 1.00 94.56 125 TYR A O 1
ATOM 997 N N . LEU A 1 126 ? 2.860 -5.228 2.691 1.00 94.19 126 LEU A N 1
ATOM 998 C CA . LEU A 1 126 ? 2.981 -4.639 1.363 1.00 94.19 126 LEU A CA 1
ATOM 999 C C . LEU A 1 126 ? 3.448 -5.718 0.396 1.00 94.19 126 LEU A C 1
ATOM 1001 O O . LEU A 1 126 ? 4.577 -6.216 0.502 1.00 94.19 126 LEU A O 1
ATOM 1005 N N . ASN A 1 127 ? 2.596 -6.034 -0.568 1.00 92.00 127 ASN A N 1
ATOM 1006 C CA . ASN A 1 127 ? 2.904 -6.933 -1.667 1.00 92.00 127 ASN A CA 1
ATOM 1007 C C . ASN A 1 127 ? 2.969 -6.155 -2.973 1.00 92.00 127 ASN A C 1
ATOM 1009 O O . ASN A 1 127 ? 2.286 -5.152 -3.144 1.00 92.00 127 ASN A O 1
ATOM 1013 N N . SER A 1 128 ? 3.794 -6.632 -3.894 1.00 91.44 128 SER A N 1
ATOM 1014 C CA . SER A 1 128 ? 3.926 -6.068 -5.231 1.00 91.44 128 SER A CA 1
ATOM 1015 C C . SER A 1 128 ? 3.665 -7.153 -6.266 1.00 91.44 128 SER A C 1
ATOM 1017 O O . SER A 1 128 ? 4.167 -8.267 -6.116 1.00 91.44 128 SER A O 1
ATOM 1019 N N . SER A 1 129 ? 2.902 -6.830 -7.303 1.00 90.06 129 SER A N 1
ATOM 1020 C CA . SER A 1 129 ? 2.500 -7.755 -8.363 1.00 90.06 129 SER A CA 1
ATOM 1021 C C . SER A 1 129 ? 2.464 -7.038 -9.712 1.00 90.06 129 SER A C 1
ATOM 1023 O O . SER A 1 129 ? 2.258 -5.829 -9.759 1.00 90.06 129 SER A O 1
ATOM 1025 N N . LYS A 1 130 ? 2.650 -7.772 -10.814 1.00 87.19 130 LYS A N 1
ATOM 1026 C CA . LYS A 1 130 ? 2.350 -7.265 -12.169 1.00 87.19 130 LYS A CA 1
ATOM 1027 C C . LYS A 1 130 ? 0.887 -7.461 -12.557 1.00 87.19 130 LYS A C 1
ATOM 1029 O O . LYS A 1 130 ? 0.411 -6.845 -13.500 1.00 87.19 130 LYS A O 1
ATOM 1034 N N . GLU A 1 131 ? 0.190 -8.323 -11.832 1.00 86.25 131 GLU A N 1
ATOM 1035 C CA . GLU A 1 131 ? -1.243 -8.531 -11.971 1.00 86.25 131 GLU A CA 1
ATOM 1036 C C . GLU A 1 131 ? -1.978 -7.685 -10.936 1.00 86.25 131 GLU A C 1
ATOM 1038 O O . GLU A 1 131 ? -1.501 -7.500 -9.811 1.00 86.25 131 GLU A O 1
ATOM 1043 N N . SER A 1 132 ? -3.156 -7.191 -11.311 1.00 76.06 132 SER A N 1
ATOM 1044 C CA . SER A 1 132 ? -4.048 -6.528 -10.366 1.00 76.06 132 SER A CA 1
ATOM 1045 C C . SER A 1 132 ? -4.425 -7.488 -9.243 1.00 76.06 132 SER A C 1
ATOM 1047 O O . SER A 1 132 ? -4.674 -8.671 -9.474 1.00 76.06 132 SER A O 1
ATOM 1049 N N . PHE A 1 133 ? -4.497 -6.981 -8.017 1.00 77.31 133 PHE A N 1
ATOM 1050 C CA . PHE A 1 133 ? -4.998 -7.793 -6.920 1.00 77.31 133 PHE A CA 1
ATOM 1051 C C . PHE A 1 133 ? -6.504 -8.001 -7.085 1.00 77.31 133 PHE A C 1
ATOM 1053 O O . PHE A 1 133 ? -7.242 -7.041 -7.307 1.00 77.31 133 PHE A O 1
ATOM 1060 N N . ILE A 1 134 ? -6.948 -9.253 -6.984 1.00 65.69 134 ILE A N 1
ATOM 1061 C CA . ILE A 1 134 ? -8.368 -9.594 -7.046 1.00 65.69 134 ILE A CA 1
ATOM 1062 C C . ILE A 1 134 ? -8.981 -9.355 -5.664 1.00 65.69 134 ILE A C 1
ATOM 1064 O O . ILE A 1 134 ? -8.484 -9.876 -4.665 1.00 65.69 134 ILE A O 1
ATOM 1068 N N . TYR A 1 135 ? -10.046 -8.559 -5.625 1.00 60.88 135 TYR A N 1
ATOM 1069 C CA . TYR A 1 135 ? -10.842 -8.293 -4.429 1.00 60.88 135 TYR A CA 1
ATOM 1070 C C . TYR A 1 135 ? -11.919 -9.373 -4.320 1.00 60.88 135 TYR A C 1
ATOM 1072 O O . TYR A 1 135 ? -12.719 -9.518 -5.247 1.00 60.88 135 TYR A O 1
ATOM 1080 N N . TYR A 1 136 ? -11.903 -10.145 -3.235 1.00 48.44 136 TYR A N 1
ATOM 1081 C CA . TYR A 1 136 ? -12.904 -11.168 -2.924 1.00 48.44 136 TYR A CA 1
ATOM 1082 C C . TYR A 1 136 ? -13.570 -10.859 -1.592 1.00 48.44 136 TYR A C 1
ATOM 1084 O O . TYR A 1 136 ? -12.855 -10.390 -0.674 1.00 48.44 136 TYR A O 1
#

Organism: NCBI:txid409998

pLDDT: mean 79.58, std 19.89, range [36.59, 97.31]

Foldseek 3Di:
DVPVVVVVVVVVVVVVVVVVVVVCVVVVDPPPVVQPDWAKEKEWEFADQQFFWKWKDKQNHTFDTDGGFDHDPVFRGRDMDITTDGAAWIWMWMDGVPDTQDIDIDGHDHQKYWYWYADPVRHIDIDIDSDDDGTD

Secondary structure (DSSP, 8-state):
-HHHHHHHHHHHHHHHHHHHHHHHHHHTT--------EEEEEEEE-TT-EEEEEEEEETTEEEEEEEEEE--TTT---EEEEEEEESEEEEEEEEETTEEEEEEEEEE-TT-EEEEEE-TTS-EEEEEESSPPPP-